Protein AF-A0A7K3S330-F1 (afdb_monomer_lite)

pLDDT: mean 91.49, std 10.92, range [43.62, 98.12]

Sequence (144 aa):
TALGPGPRLWERHPDHPEALVVRLGTTDRAEVPAVPVTVGLREAGSLGLAGPRARLAGLARATVAQLAALHSPFDLEIVLISTDRSRTLEERRREWSWLGWLPHLRPTHGQDCRLLLAYDREQAEARAAELVRRLDEGPLGPGW

Radius of gyration: 16.94 Å; chains: 1; bounding box: 41×38×46 Å

Secondary structure (DSSP, 8-state):
----S-TTTT---TTSTTTTEEEEEEEEETTEEEEEEEEEHHHHS-----S-HHHHHHHHHHHHHHHHHHS-TTT----EE---TTS-HHHHHHHHGGGGG-GGGS--S--SSSSSEE-SHHHHHHHHHHHHHHHHHSSS-TT-

Organism: NCBI:txid66428

Structure (mmCIF, N/CA/C/O backbone):
data_AF-A0A7K3S330-F1
#
_entry.id   AF-A0A7K3S330-F1
#
loop_
_atom_site.group_PDB
_atom_site.id
_atom_site.type_symbol
_atom_site.label_atom_id
_atom_site.label_alt_id
_atom_site.label_comp_id
_atom_site.label_asym_id
_atom_site.label_entity_id
_atom_site.label_seq_id
_atom_site.pdbx_PDB_ins_code
_atom_site.Cartn_x
_atom_site.Cartn_y
_atom_site.Cartn_z
_atom_site.occupancy
_atom_site.B_iso_or_equiv
_atom_site.auth_seq_id
_atom_site.auth_comp_id
_atom_site.auth_asym_id
_atom_site.auth_atom_id
_atom_site.pdbx_PDB_model_num
ATOM 1 N N . THR A 1 1 ? 17.373 21.978 0.542 1.00 46.94 1 THR A N 1
ATOM 2 C CA . THR A 1 1 ? 16.121 22.689 0.213 1.00 46.94 1 THR A CA 1
ATOM 3 C C . THR A 1 1 ? 15.201 21.696 -0.459 1.00 46.94 1 THR A C 1
ATOM 5 O O . THR A 1 1 ? 15.593 21.164 -1.488 1.00 46.94 1 THR A O 1
ATOM 8 N N . ALA A 1 2 ? 14.060 21.345 0.140 1.00 49.69 2 ALA A N 1
ATOM 9 C CA . ALA A 1 2 ? 13.074 20.521 -0.556 1.00 49.69 2 ALA A CA 1
ATOM 10 C C . ALA A 1 2 ? 12.380 21.421 -1.584 1.00 49.69 2 ALA A C 1
ATOM 12 O O . ALA A 1 2 ? 11.701 22.374 -1.206 1.00 49.69 2 ALA A O 1
ATOM 13 N N . LEU A 1 3 ? 12.630 21.181 -2.872 1.00 59.19 3 LEU A N 1
ATOM 14 C CA . LEU A 1 3 ? 11.786 21.729 -3.929 1.00 59.19 3 LEU A CA 1
ATOM 15 C C . LEU A 1 3 ? 10.381 21.171 -3.671 1.00 59.19 3 LEU A C 1
ATOM 17 O O . LEU A 1 3 ? 10.259 20.005 -3.291 1.00 59.19 3 LEU A O 1
ATOM 21 N N . GLY A 1 4 ? 9.350 22.009 -3.777 1.00 64.94 4 GLY A N 1
ATOM 22 C CA . GLY A 1 4 ? 7.961 21.586 -3.587 1.00 64.94 4 GLY A CA 1
ATOM 23 C C . GLY A 1 4 ? 7.586 20.385 -4.470 1.00 64.94 4 GLY A C 1
ATOM 24 O O . GLY A 1 4 ? 8.400 19.929 -5.277 1.00 64.94 4 GLY A O 1
ATOM 25 N N . PRO A 1 5 ? 6.365 19.845 -4.331 1.00 75.62 5 PRO A N 1
ATOM 26 C CA . PRO A 1 5 ? 5.947 18.676 -5.098 1.00 75.62 5 PRO A CA 1
ATOM 27 C C . PRO A 1 5 ? 6.228 18.886 -6.592 1.00 75.62 5 PRO A C 1
ATOM 29 O O . PRO A 1 5 ? 5.801 19.878 -7.182 1.00 75.62 5 PRO A O 1
ATOM 32 N N . GLY A 1 6 ? 7.018 17.984 -7.181 1.00 80.94 6 GLY A N 1
ATOM 33 C CA . GLY A 1 6 ? 7.339 18.043 -8.603 1.00 80.94 6 GLY A CA 1
ATOM 34 C C . GLY A 1 6 ? 6.078 17.860 -9.455 1.00 80.94 6 GLY A C 1
ATOM 35 O O . GLY A 1 6 ? 5.108 17.270 -8.979 1.00 80.94 6 GLY A O 1
ATOM 36 N N . PRO A 1 7 ? 6.092 18.280 -10.731 1.00 83.00 7 PRO A N 1
ATOM 37 C CA . PRO A 1 7 ? 4.901 18.286 -11.592 1.00 83.00 7 PRO A CA 1
ATOM 38 C C . PRO A 1 7 ? 4.315 16.893 -11.869 1.00 83.00 7 PRO A C 1
ATOM 40 O O . PRO A 1 7 ? 3.234 16.786 -12.432 1.00 83.00 7 PRO A O 1
ATOM 43 N N . ARG A 1 8 ? 5.036 15.827 -11.501 1.00 90.50 8 ARG A N 1
ATOM 44 C CA . ARG A 1 8 ? 4.626 14.431 -11.688 1.00 90.50 8 ARG A CA 1
ATOM 45 C C . ARG A 1 8 ? 4.079 13.773 -10.421 1.00 90.50 8 ARG A C 1
ATOM 47 O O . ARG A 1 8 ? 3.684 12.611 -10.465 1.00 90.50 8 ARG A O 1
ATOM 54 N N . LEU A 1 9 ? 4.084 14.480 -9.288 1.00 93.75 9 LEU A N 1
ATOM 55 C CA . LEU A 1 9 ? 3.393 13.994 -8.100 1.00 93.75 9 LEU A CA 1
ATOM 56 C C . LEU A 1 9 ? 1.892 13.955 -8.404 1.00 93.75 9 LEU A C 1
ATOM 58 O O . LEU A 1 9 ? 1.334 14.953 -8.850 1.00 93.75 9 LEU A O 1
ATOM 62 N N . TRP A 1 10 ? 1.262 12.811 -8.144 1.00 95.50 10 TRP A N 1
ATOM 63 C CA . TRP A 1 10 ? -0.177 12.603 -8.336 1.00 95.50 10 TRP A CA 1
ATOM 64 C C . TRP A 1 10 ? -0.666 12.793 -9.780 1.00 95.50 10 TRP A C 1
ATOM 66 O O . TRP A 1 10 ? -1.819 13.145 -10.005 1.00 95.50 10 TRP A O 1
ATOM 76 N N . GLU A 1 11 ? 0.196 12.538 -10.770 1.00 95.88 11 GLU A N 1
ATOM 77 C CA . GLU A 1 11 ? -0.152 12.694 -12.191 1.00 95.88 11 GLU A CA 1
ATOM 78 C C . GLU A 1 11 ? -1.252 11.721 -12.670 1.00 95.88 11 GLU A C 1
ATOM 80 O O . GLU A 1 11 ? -1.924 11.984 -13.672 1.00 95.88 11 GLU A O 1
ATOM 85 N N . ARG A 1 12 ? -1.469 10.607 -11.953 1.00 96.06 12 ARG A N 1
ATOM 86 C CA . ARG A 1 12 ? -2.428 9.557 -12.321 1.00 96.06 12 ARG A CA 1
ATOM 87 C C . ARG A 1 12 ? -3.770 9.756 -11.617 1.00 96.06 12 ARG A C 1
ATOM 89 O O . ARG A 1 12 ? -4.074 9.110 -10.618 1.00 96.06 12 ARG A O 1
ATOM 96 N N . HIS A 1 13 ? -4.567 10.656 -12.175 1.00 93.69 13 HIS A N 1
ATOM 97 C CA . HIS A 1 13 ? -5.984 10.827 -11.848 1.00 93.69 13 HIS A CA 1
ATOM 98 C C . HIS A 1 13 ? -6.815 9.602 -12.302 1.00 93.69 13 HIS A C 1
ATOM 100 O O . HIS A 1 13 ? -6.303 8.772 -13.058 1.00 93.69 13 HIS A O 1
ATOM 106 N N . PRO A 1 14 ? -8.087 9.459 -11.876 1.00 92.88 14 PRO A N 1
ATOM 107 C CA . PRO A 1 14 ? -8.893 8.263 -12.147 1.00 92.88 14 PRO A CA 1
ATOM 108 C C . PRO A 1 14 ? -9.045 7.870 -13.626 1.00 92.88 14 PRO A C 1
ATOM 110 O O . PRO A 1 14 ? -9.124 6.676 -13.910 1.00 92.88 14 PRO A O 1
ATOM 113 N N . ASP A 1 15 ? -9.033 8.842 -14.545 1.00 93.50 15 ASP A N 1
ATOM 114 C CA . ASP A 1 15 ? -9.149 8.621 -15.998 1.00 93.50 15 ASP A CA 1
ATOM 115 C C . ASP A 1 15 ? -7.796 8.382 -16.699 1.00 93.50 15 ASP A C 1
ATOM 117 O O . ASP A 1 15 ? -7.741 8.148 -17.908 1.00 93.50 15 ASP A O 1
ATOM 121 N N . HIS A 1 16 ? -6.680 8.439 -15.963 1.00 95.88 16 HIS A N 1
ATOM 122 C CA . HIS A 1 16 ? -5.353 8.207 -16.525 1.00 95.88 16 HIS A CA 1
ATOM 123 C C . HIS A 1 16 ? -5.228 6.748 -17.017 1.00 95.88 16 HIS A C 1
ATOM 125 O O . HIS A 1 16 ? -5.585 5.829 -16.279 1.00 95.88 16 HIS A O 1
ATOM 131 N N . PRO A 1 17 ? -4.640 6.479 -18.202 1.00 95.69 17 PRO A N 1
ATOM 132 C CA . PRO A 1 17 ? -4.564 5.122 -18.765 1.00 95.69 17 PRO A CA 1
ATOM 133 C C . PRO A 1 17 ? -3.784 4.123 -17.895 1.00 95.69 17 PRO A C 1
ATOM 135 O O . PRO A 1 17 ? -3.995 2.921 -17.979 1.00 95.69 17 PRO A O 1
ATOM 138 N N . GLU A 1 18 ? -2.882 4.618 -17.046 1.00 96.00 18 GLU A N 1
ATOM 139 C CA . GLU A 1 18 ? -2.137 3.816 -16.060 1.00 96.00 18 GLU A CA 1
ATOM 140 C C . GLU A 1 18 ? -2.632 3.981 -14.607 1.00 96.00 18 GLU A C 1
ATOM 142 O O . GLU A 1 18 ? -1.877 3.724 -13.658 1.00 96.00 18 GLU A O 1
ATOM 147 N N . ALA A 1 19 ? -3.860 4.467 -14.399 1.00 96.50 19 ALA 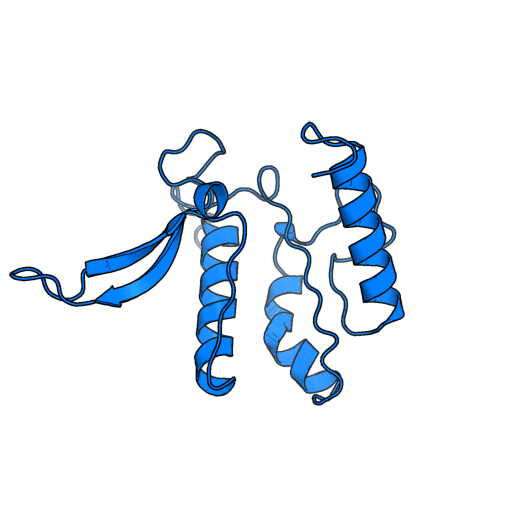A N 1
ATOM 148 C CA . ALA A 1 19 ? -4.449 4.563 -13.066 1.00 96.50 19 ALA A CA 1
ATOM 149 C C . ALA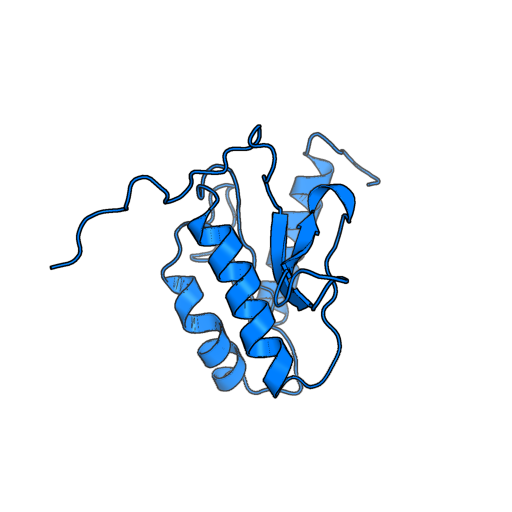 A 1 19 ? -4.449 3.185 -12.384 1.00 96.50 19 ALA A C 1
ATOM 151 O O . ALA A 1 19 ? -4.861 2.182 -12.962 1.00 96.50 19 ALA A O 1
ATOM 152 N N . LEU A 1 20 ? -3.960 3.133 -11.142 1.00 97.12 20 LEU A N 1
ATOM 153 C CA . LEU A 1 20 ? -3.806 1.909 -10.346 1.00 97.12 20 LEU A CA 1
ATOM 154 C C . LEU A 1 20 ? -2.920 0.815 -10.984 1.00 97.12 20 LEU A C 1
ATOM 156 O O . LEU A 1 20 ? -2.974 -0.342 -10.568 1.00 97.12 20 LEU A O 1
ATOM 160 N N . VAL A 1 21 ? -2.059 1.165 -11.945 1.00 98.06 21 VAL A N 1
ATOM 161 C CA . VAL A 1 21 ? -1.023 0.261 -12.469 1.00 98.06 21 VAL A CA 1
ATOM 162 C C . VAL A 1 21 ? 0.248 0.377 -11.629 1.00 98.06 21 VAL A C 1
ATOM 164 O O . VAL A 1 21 ? 0.820 1.460 -11.490 1.00 98.06 21 VAL A O 1
ATOM 167 N N . VAL A 1 22 ? 0.741 -0.743 -11.101 1.00 97.50 22 VAL A N 1
ATOM 168 C CA . VAL A 1 22 ? 1.959 -0.800 -10.273 1.00 97.50 22 VAL A CA 1
ATOM 169 C C . VAL A 1 22 ? 3.056 -1.610 -10.950 1.00 97.50 22 VAL A C 1
ATOM 171 O O . VAL A 1 22 ? 2.784 -2.636 -11.570 1.00 97.50 22 VAL A O 1
ATOM 174 N N . ARG A 1 23 ? 4.317 -1.184 -10.813 1.00 97.19 23 ARG A N 1
ATOM 175 C CA . ARG A 1 23 ? 5.481 -1.958 -11.267 1.00 97.19 23 ARG A CA 1
ATOM 176 C C . ARG A 1 23 ? 5.988 -2.850 -10.141 1.00 97.19 23 ARG A C 1
ATOM 178 O O . ARG A 1 23 ? 6.277 -2.367 -9.047 1.00 97.19 23 ARG A O 1
ATOM 185 N N . LEU A 1 24 ? 6.149 -4.139 -10.431 1.00 96.06 24 LEU A N 1
ATOM 186 C CA . LEU A 1 24 ? 6.609 -5.149 -9.473 1.00 96.06 24 LEU A CA 1
ATOM 187 C C . LEU A 1 24 ? 8.072 -5.558 -9.672 1.00 96.06 24 LEU A C 1
ATOM 189 O O . LEU A 1 24 ? 8.681 -6.145 -8.780 1.00 96.06 24 LEU A O 1
ATOM 193 N N . GLY A 1 25 ? 8.652 -5.251 -10.830 1.00 94.94 25 GLY A N 1
ATOM 194 C CA . GLY A 1 25 ? 10.037 -5.588 -11.130 1.00 94.94 25 GLY A CA 1
ATOM 195 C C . GLY A 1 25 ? 10.378 -5.368 -12.593 1.00 94.94 25 GLY A C 1
ATOM 196 O O . GLY A 1 25 ? 9.790 -4.510 -13.261 1.00 94.94 25 GLY A O 1
ATOM 197 N N . THR A 1 26 ? 11.337 -6.147 -13.077 1.00 96.31 26 THR A N 1
ATOM 198 C CA . THR A 1 26 ? 11.761 -6.184 -14.476 1.00 96.31 26 THR A CA 1
ATOM 199 C C . THR A 1 26 ? 11.973 -7.611 -14.941 1.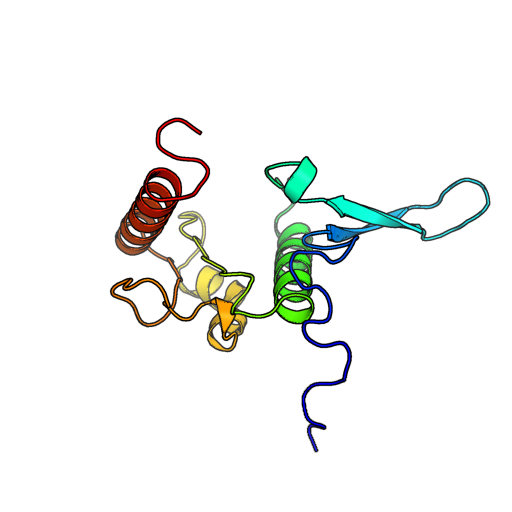00 96.31 26 THR A C 1
ATOM 201 O O . THR A 1 26 ? 12.309 -8.484 -14.144 1.00 96.31 26 THR A O 1
ATOM 204 N N . THR A 1 27 ? 11.809 -7.835 -16.236 1.00 96.25 27 THR A N 1
ATOM 205 C CA . THR A 1 27 ? 12.100 -9.102 -16.902 1.00 96.25 27 THR A CA 1
ATOM 206 C C . THR A 1 27 ? 12.669 -8.823 -18.287 1.00 96.25 27 THR A C 1
ATOM 208 O O 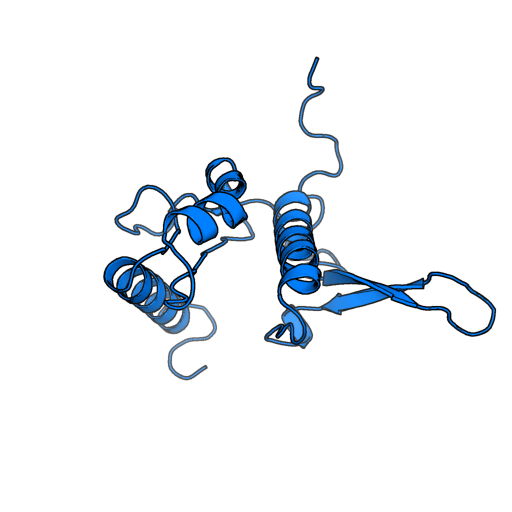. THR A 1 27 ? 12.372 -7.785 -18.876 1.00 96.25 27 THR A O 1
ATOM 211 N N . ASP A 1 28 ? 13.475 -9.732 -18.815 1.00 96.06 28 ASP A N 1
ATOM 212 C CA . ASP A 1 28 ? 13.976 -9.617 -20.182 1.00 96.06 28 ASP A CA 1
ATOM 213 C C . ASP A 1 28 ? 12.921 -10.145 -21.163 1.00 96.06 28 ASP A C 1
ATOM 215 O O . ASP A 1 28 ? 12.226 -11.130 -20.895 1.00 96.06 28 ASP A O 1
ATOM 219 N N . ARG A 1 29 ? 12.763 -9.474 -22.306 1.00 89.94 29 ARG A N 1
ATOM 220 C CA . ARG A 1 29 ? 11.815 -9.853 -23.360 1.00 89.94 29 ARG A CA 1
ATOM 221 C C . ARG A 1 29 ? 12.524 -9.856 -24.697 1.00 89.94 29 ARG A C 1
ATOM 223 O O . ARG A 1 29 ? 12.801 -8.785 -25.210 1.00 89.94 29 ARG A O 1
ATOM 230 N N . ALA A 1 30 ? 12.735 -11.039 -25.275 1.00 88.81 30 ALA A N 1
ATOM 231 C CA . ALA A 1 30 ? 13.403 -11.220 -26.567 1.00 88.81 30 ALA A CA 1
ATOM 232 C C . ALA A 1 30 ? 14.632 -10.300 -26.718 1.00 88.81 30 ALA A C 1
ATOM 234 O O . ALA A 1 30 ? 15.672 -10.579 -26.132 1.00 88.81 30 ALA A O 1
ATOM 235 N N . GLU A 1 31 ? 14.493 -9.195 -27.451 1.00 92.25 31 GLU A N 1
ATOM 236 C CA . GLU A 1 31 ? 15.568 -8.247 -27.762 1.00 92.25 31 GLU A CA 1
ATOM 237 C C . GLU A 1 31 ? 15.688 -7.067 -26.781 1.00 92.25 31 GLU A C 1
ATOM 239 O O . GLU A 1 31 ? 16.629 -6.282 -26.870 1.00 92.25 31 GLU A O 1
ATOM 244 N N . VAL A 1 32 ? 14.758 -6.920 -25.834 1.00 93.56 32 VAL A N 1
ATOM 245 C CA . VAL A 1 32 ? 14.714 -5.801 -24.887 1.00 93.56 32 VAL A CA 1
ATOM 246 C C . VAL A 1 32 ? 14.963 -6.306 -23.461 1.00 93.56 32 VAL A C 1
ATOM 248 O O . VAL A 1 32 ? 14.105 -6.988 -22.887 1.00 93.56 32 VAL A O 1
ATOM 251 N N . PRO A 1 33 ? 16.117 -5.980 -22.855 1.00 94.69 33 PRO A N 1
ATOM 252 C CA . PRO A 1 33 ? 16.385 -6.321 -21.466 1.00 94.69 33 PRO A CA 1
ATOM 253 C C . PRO A 1 33 ? 15.613 -5.411 -20.498 1.00 94.69 33 PRO A C 1
ATOM 255 O O . PRO A 1 33 ? 15.264 -4.275 -20.822 1.00 94.69 33 PRO A O 1
ATOM 258 N N . ALA A 1 34 ? 15.391 -5.898 -19.277 1.00 93.81 34 ALA A N 1
ATOM 259 C CA . ALA A 1 34 ? 14.865 -5.143 -18.138 1.00 93.81 34 ALA A CA 1
ATOM 260 C C . ALA A 1 34 ? 13.514 -4.418 -18.362 1.00 93.81 34 ALA A C 1
ATOM 262 O O . ALA A 1 34 ? 13.250 -3.365 -17.770 1.00 93.81 34 ALA A O 1
ATOM 263 N N . VAL A 1 35 ? 12.619 -5.005 -19.158 1.00 96.31 35 VAL A N 1
ATOM 264 C CA . VAL A 1 35 ? 11.254 -4.505 -19.378 1.00 96.31 35 VAL A CA 1
ATOM 265 C C . VAL A 1 35 ? 10.471 -4.534 -18.061 1.00 96.31 35 VAL A C 1
ATOM 267 O O . VAL A 1 35 ? 10.532 -5.534 -17.339 1.00 96.31 35 VAL A O 1
ATOM 270 N N . PRO A 1 36 ? 9.733 -3.467 -17.701 1.00 95.88 36 PRO A N 1
ATOM 271 C CA . PRO A 1 36 ? 8.957 -3.441 -16.470 1.00 95.88 36 PRO A CA 1
ATOM 272 C C . PRO A 1 36 ? 7.885 -4.535 -16.455 1.00 95.88 36 PRO A C 1
ATOM 274 O O . PRO A 1 36 ? 7.127 -4.702 -17.406 1.00 95.88 36 PRO A O 1
ATOM 277 N N . VAL A 1 37 ? 7.793 -5.243 -15.331 1.00 96.06 37 VAL A N 1
ATOM 278 C CA . VAL A 1 37 ? 6.648 -6.108 -15.030 1.00 96.06 37 VAL A CA 1
ATOM 279 C C . VAL A 1 37 ? 5.641 -5.272 -14.260 1.00 96.06 37 VAL A C 1
ATOM 281 O O . VAL A 1 37 ? 5.950 -4.802 -13.159 1.00 96.06 37 VAL A O 1
ATOM 284 N N . THR A 1 38 ? 4.461 -5.069 -14.837 1.00 97.31 38 THR A N 1
ATOM 285 C CA . THR A 1 38 ? 3.383 -4.271 -14.249 1.00 97.31 38 THR A CA 1
ATOM 286 C C . THR A 1 38 ? 2.137 -5.109 -13.993 1.00 97.31 38 THR A C 1
ATOM 288 O O . THR A 1 38 ? 1.930 -6.150 -14.613 1.00 97.31 38 THR A O 1
ATOM 291 N N . VAL A 1 39 ? 1.317 -4.649 -13.052 1.00 97.62 39 VAL A N 1
ATOM 292 C CA . VAL A 1 39 ? -0.014 -5.192 -12.770 1.00 97.62 39 VAL A CA 1
ATOM 293 C C . VAL A 1 39 ? -0.988 -4.027 -12.687 1.00 97.62 39 VAL A C 1
ATOM 295 O O . VAL A 1 39 ? -0.757 -3.091 -11.920 1.00 97.62 39 VAL A O 1
ATOM 298 N N . GLY A 1 40 ? -2.061 -4.086 -13.472 1.00 97.31 40 GLY A N 1
ATOM 299 C CA . GLY A 1 40 ? -3.212 -3.200 -13.331 1.00 97.31 40 GLY A CA 1
ATOM 300 C C . GLY A 1 40 ? -4.136 -3.724 -12.237 1.00 97.31 40 GLY A C 1
ATOM 301 O O . GLY A 1 40 ? -4.672 -4.828 -12.340 1.00 97.31 40 GLY A O 1
ATOM 302 N N . LEU A 1 41 ? -4.261 -2.980 -11.134 1.00 95.88 41 LEU A N 1
ATOM 303 C CA . LEU A 1 41 ? -5.043 -3.436 -9.978 1.00 95.88 41 LEU A CA 1
ATOM 304 C C . LEU A 1 41 ? -6.550 -3.389 -10.241 1.00 95.88 41 LEU A C 1
ATOM 306 O O . LEU A 1 41 ? -7.289 -4.155 -9.629 1.00 95.88 41 LEU A O 1
ATOM 310 N N . ARG A 1 42 ? -7.000 -2.519 -11.153 1.00 91.69 42 ARG A N 1
ATOM 311 C CA . ARG A 1 42 ? -8.411 -2.418 -11.533 1.00 91.69 42 ARG A CA 1
ATOM 312 C C . ARG A 1 42 ? -8.873 -3.679 -12.261 1.00 91.69 42 ARG A C 1
ATOM 314 O O . ARG A 1 42 ? -9.946 -4.184 -11.961 1.00 91.69 42 ARG A O 1
ATOM 321 N N . GLU A 1 43 ? -8.053 -4.205 -13.168 1.00 92.44 43 GLU A N 1
ATOM 322 C CA . GLU A 1 43 ? -8.350 -5.433 -13.909 1.00 92.44 43 GLU A CA 1
ATOM 323 C C . GLU A 1 43 ? -8.111 -6.688 -13.063 1.00 92.44 43 GLU A C 1
ATOM 325 O O . GLU A 1 43 ? -8.863 -7.654 -13.164 1.00 92.44 43 GLU A O 1
ATOM 330 N N . ALA A 1 44 ? -7.071 -6.689 -12.222 1.00 94.50 44 ALA A N 1
ATOM 331 C CA . ALA A 1 44 ? -6.738 -7.840 -11.383 1.00 94.50 44 ALA A CA 1
ATOM 332 C C . ALA A 1 44 ? -7.684 -8.017 -10.180 1.00 94.50 44 ALA A C 1
ATOM 334 O O . ALA A 1 44 ? -7.785 -9.118 -9.638 1.00 94.50 44 ALA A O 1
ATOM 335 N N . GLY A 1 45 ? -8.321 -6.939 -9.711 1.00 91.19 45 GLY A N 1
ATOM 336 C CA . GLY A 1 45 ? -9.186 -6.901 -8.525 1.00 91.19 45 GLY A CA 1
ATOM 337 C C . GLY A 1 45 ? -8.433 -7.000 -7.191 1.00 91.19 45 GLY A C 1
ATOM 338 O O . GLY A 1 45 ? -8.765 -6.306 -6.234 1.00 91.19 45 GLY A O 1
ATOM 339 N N . SER A 1 46 ? -7.383 -7.821 -7.111 1.00 93.62 46 SER A N 1
ATOM 340 C CA . SER A 1 46 ? -6.518 -7.927 -5.932 1.00 93.62 46 SER A CA 1
ATOM 341 C C . SER A 1 46 ? -5.083 -8.317 -6.299 1.00 93.62 46 SER A C 1
ATOM 343 O O . SER A 1 46 ? -4.826 -8.908 -7.347 1.00 93.62 46 SER A O 1
ATOM 345 N N . LEU A 1 47 ? -4.129 -7.988 -5.422 1.00 95.69 47 LEU A N 1
ATOM 346 C CA . LEU A 1 47 ? -2.718 -8.349 -5.574 1.00 95.69 47 LEU A CA 1
ATOM 347 C C . LEU A 1 47 ? -2.222 -9.103 -4.337 1.00 95.69 47 LEU A C 1
ATOM 349 O O . LEU A 1 47 ? -2.066 -8.524 -3.262 1.00 95.69 47 LEU A O 1
ATOM 353 N N . GLY A 1 48 ? -1.914 -10.388 -4.515 1.00 95.88 48 GLY A N 1
ATOM 354 C CA . GLY A 1 48 ? -1.218 -11.208 -3.525 1.00 95.88 48 GLY A CA 1
ATOM 355 C C . GLY A 1 48 ? 0.284 -11.270 -3.801 1.00 95.88 48 GLY A C 1
ATOM 356 O O . GLY A 1 48 ? 0.704 -11.527 -4.927 1.00 95.88 48 GLY A O 1
ATOM 357 N N . LEU A 1 49 ? 1.108 -11.072 -2.769 1.00 94.75 49 LEU A N 1
ATOM 358 C CA . LEU A 1 49 ? 2.561 -11.243 -2.842 1.00 94.75 49 LEU A CA 1
ATOM 359 C C . LEU A 1 49 ? 2.979 -12.443 -1.985 1.00 94.75 49 LEU A C 1
ATOM 361 O O . LEU A 1 49 ? 2.755 -12.443 -0.775 1.00 94.75 49 LEU A O 1
ATOM 365 N N . ALA A 1 50 ? 3.608 -13.449 -2.598 1.00 95.25 50 ALA A N 1
ATOM 366 C CA . ALA A 1 50 ? 4.008 -14.691 -1.934 1.00 95.25 50 ALA A CA 1
ATOM 367 C C . ALA A 1 50 ? 5.513 -14.966 -2.078 1.00 95.25 50 ALA A C 1
ATOM 369 O O . ALA A 1 50 ? 6.119 -14.692 -3.113 1.00 95.25 50 ALA A O 1
ATOM 370 N N . GLY A 1 51 ? 6.129 -15.483 -1.012 1.00 93.62 51 GLY A N 1
ATOM 371 C CA . GLY A 1 51 ? 7.568 -15.736 -0.936 1.00 93.62 51 GLY A CA 1
ATOM 372 C C . GLY A 1 51 ? 8.209 -15.268 0.377 1.00 93.62 51 GLY A C 1
ATOM 373 O O . GLY A 1 51 ? 7.512 -14.857 1.306 1.00 93.62 51 GLY A O 1
ATOM 374 N N . PRO A 1 52 ? 9.551 -15.327 0.485 1.00 93.31 52 PRO A N 1
ATOM 375 C CA . PRO A 1 52 ? 10.254 -14.970 1.713 1.00 93.31 52 PRO A CA 1
ATOM 376 C C . PRO A 1 52 ? 10.028 -13.512 2.119 1.00 93.31 52 PRO A C 1
ATOM 378 O O . PRO A 1 52 ? 10.277 -12.590 1.336 1.00 93.31 52 PRO A O 1
ATOM 381 N N . ARG A 1 53 ? 9.638 -13.300 3.382 1.00 90.00 53 ARG A N 1
ATOM 382 C CA . ARG A 1 53 ? 9.282 -11.981 3.926 1.00 90.00 53 ARG A CA 1
ATOM 383 C C . ARG A 1 53 ? 10.354 -10.918 3.694 1.00 90.00 53 ARG A C 1
ATOM 385 O O . ARG A 1 53 ? 10.019 -9.796 3.329 1.00 90.00 53 ARG A O 1
ATOM 392 N N . ALA A 1 54 ? 11.628 -11.277 3.865 1.00 87.12 54 ALA A N 1
ATOM 393 C CA . ALA A 1 54 ? 12.747 -10.353 3.683 1.00 87.12 54 ALA A CA 1
ATOM 394 C C . ALA A 1 54 ? 12.760 -9.705 2.284 1.00 87.12 54 ALA A C 1
ATOM 396 O O . ALA A 1 54 ? 13.074 -8.524 2.162 1.00 87.12 54 ALA A O 1
ATOM 397 N N . ARG A 1 55 ? 12.355 -10.448 1.242 1.00 88.12 55 ARG A N 1
ATOM 398 C CA . ARG A 1 55 ? 12.234 -9.929 -0.129 1.00 88.12 55 ARG A CA 1
ATOM 399 C C . ARG A 1 55 ? 10.918 -9.179 -0.341 1.00 88.12 55 ARG A C 1
ATOM 401 O O . ARG A 1 55 ? 10.915 -8.093 -0.916 1.00 88.12 55 ARG A O 1
ATOM 408 N N . LEU A 1 56 ? 9.809 -9.725 0.161 1.00 93.69 56 LEU A N 1
ATOM 409 C CA . LEU A 1 56 ? 8.481 -9.141 -0.046 1.00 93.69 56 LEU A CA 1
ATOM 410 C C . LEU A 1 56 ? 8.261 -7.816 0.678 1.00 93.69 56 LEU A C 1
ATOM 412 O O . LEU A 1 56 ? 7.546 -6.970 0.158 1.00 93.69 56 LEU A O 1
ATOM 416 N N . ALA A 1 57 ? 8.865 -7.611 1.848 1.00 92.38 57 ALA A N 1
ATOM 417 C CA . ALA A 1 57 ? 8.673 -6.385 2.619 1.00 92.38 57 ALA A CA 1
ATOM 418 C C . ALA A 1 57 ? 9.106 -5.141 1.822 1.00 92.38 57 ALA A C 1
ATOM 420 O O . ALA A 1 57 ? 8.434 -4.112 1.850 1.00 92.38 57 ALA A O 1
ATOM 421 N N . GLY A 1 58 ? 10.211 -5.245 1.073 1.00 94.06 58 GLY A N 1
ATOM 422 C CA . GLY A 1 58 ? 10.665 -4.187 0.171 1.00 94.06 58 GLY A CA 1
ATOM 423 C C . GLY A 1 58 ? 9.693 -3.954 -0.984 1.00 94.06 58 GLY A C 1
ATOM 424 O O . GLY A 1 58 ? 9.313 -2.813 -1.233 1.00 94.06 58 GLY A O 1
ATOM 425 N N . LEU A 1 59 ? 9.244 -5.033 -1.634 1.00 96.19 59 LEU A N 1
ATOM 426 C CA . LEU A 1 59 ? 8.299 -4.961 -2.748 1.00 96.19 59 LEU A CA 1
ATOM 427 C C . LEU A 1 59 ? 6.948 -4.373 -2.321 1.00 96.19 59 LEU A C 1
ATOM 429 O O . LEU A 1 59 ? 6.462 -3.453 -2.963 1.00 96.19 59 LEU A O 1
ATOM 433 N N . ALA A 1 60 ? 6.380 -4.827 -1.203 1.00 96.38 60 ALA A N 1
ATOM 434 C CA . ALA A 1 60 ? 5.125 -4.307 -0.670 1.00 96.38 60 ALA A CA 1
ATOM 435 C C . ALA A 1 60 ? 5.219 -2.802 -0.377 1.00 96.38 60 ALA A C 1
ATOM 437 O O . ALA A 1 60 ? 4.352 -2.036 -0.795 1.00 96.38 60 ALA A O 1
ATOM 438 N N . ARG A 1 61 ? 6.303 -2.348 0.272 1.00 96.69 61 ARG A N 1
ATOM 439 C CA . ARG A 1 61 ? 6.530 -0.912 0.497 1.00 96.69 61 ARG A CA 1
ATOM 440 C C . ARG A 1 61 ? 6.702 -0.143 -0.809 1.00 96.69 61 ARG A C 1
ATOM 442 O O . ARG A 1 61 ? 6.160 0.949 -0.920 1.00 96.69 61 ARG A O 1
ATOM 449 N N . ALA A 1 62 ? 7.414 -0.699 -1.790 1.00 96.94 62 ALA A N 1
ATOM 450 C CA . ALA A 1 62 ? 7.579 -0.074 -3.100 1.00 96.94 62 ALA A CA 1
ATOM 451 C C . ALA A 1 62 ? 6.243 0.053 -3.845 1.00 96.94 62 ALA A C 1
ATOM 453 O O . ALA A 1 62 ? 5.989 1.085 -4.458 1.00 96.94 62 ALA A O 1
ATOM 454 N N . THR A 1 63 ? 5.369 -0.953 -3.769 1.00 97.56 63 THR A N 1
ATOM 455 C CA . THR A 1 63 ? 4.014 -0.898 -4.335 1.00 97.56 63 THR A CA 1
ATOM 456 C C . THR A 1 63 ? 3.189 0.207 -3.676 1.00 97.56 63 THR A C 1
ATOM 458 O O . THR A 1 63 ? 2.627 1.048 -4.373 1.00 97.56 63 THR A O 1
ATOM 461 N N . VAL A 1 64 ? 3.171 0.267 -2.340 1.00 97.94 64 VAL A N 1
ATOM 462 C CA . VAL A 1 64 ? 2.433 1.305 -1.597 1.00 97.94 64 VAL A CA 1
ATOM 463 C C . VAL A 1 64 ? 2.994 2.704 -1.882 1.00 97.94 64 VAL A C 1
ATOM 465 O O . VAL A 1 64 ? 2.231 3.642 -2.095 1.00 97.94 64 VAL A O 1
ATOM 468 N N . ALA A 1 65 ? 4.320 2.850 -1.949 1.00 98.00 65 ALA A N 1
ATOM 469 C CA . ALA A 1 65 ? 4.969 4.121 -2.259 1.00 98.00 65 ALA A CA 1
ATOM 470 C C . ALA A 1 65 ? 4.667 4.596 -3.688 1.00 98.00 65 ALA A C 1
ATOM 472 O O . ALA A 1 65 ? 4.380 5.774 -3.880 1.00 98.00 65 ALA A O 1
ATOM 473 N N . GLN A 1 66 ? 4.685 3.694 -4.677 1.00 97.81 66 GLN A N 1
ATOM 474 C CA . GLN A 1 66 ? 4.289 4.014 -6.052 1.00 97.81 66 GLN A CA 1
ATOM 475 C C . GLN A 1 66 ? 2.849 4.525 -6.105 1.00 97.81 66 GLN A C 1
ATOM 477 O O . GLN A 1 66 ? 2.593 5.571 -6.694 1.00 97.81 66 GLN A O 1
ATOM 482 N N . LEU A 1 67 ? 1.920 3.824 -5.450 1.00 98.12 67 LEU A N 1
ATOM 483 C CA . LEU A 1 67 ? 0.518 4.228 -5.409 1.00 98.12 67 LEU A CA 1
ATOM 484 C C . LEU A 1 67 ? 0.345 5.616 -4.778 1.00 98.12 67 LEU A C 1
ATOM 486 O O . LEU A 1 67 ? -0.273 6.479 -5.395 1.00 98.12 67 LEU A O 1
ATOM 490 N N . ALA A 1 68 ? 0.954 5.853 -3.613 1.00 97.94 68 ALA A N 1
ATOM 491 C CA . ALA A 1 68 ? 0.860 7.125 -2.897 1.00 97.94 68 ALA A CA 1
ATOM 492 C C . ALA A 1 68 ? 1.543 8.301 -3.624 1.00 97.94 68 ALA A C 1
ATOM 494 O O . ALA A 1 68 ? 1.121 9.450 -3.488 1.00 97.94 68 ALA A O 1
ATOM 495 N N . ALA A 1 69 ? 2.608 8.039 -4.385 1.00 96.88 69 ALA A N 1
ATOM 496 C CA . ALA A 1 69 ? 3.301 9.065 -5.162 1.00 96.88 69 ALA A CA 1
ATOM 497 C C . ALA A 1 69 ? 2.560 9.423 -6.458 1.00 96.88 69 ALA A C 1
ATOM 499 O O . ALA A 1 69 ? 2.651 10.555 -6.926 1.00 96.88 69 ALA A O 1
ATOM 500 N N . LEU A 1 70 ? 1.830 8.472 -7.044 1.00 97.44 70 LEU A N 1
ATOM 501 C CA . LEU A 1 70 ? 1.209 8.641 -8.358 1.00 97.44 70 LEU A CA 1
ATOM 502 C C . LEU A 1 70 ? -0.273 9.007 -8.301 1.00 97.44 70 LEU A C 1
ATOM 504 O O . LEU A 1 70 ? -0.772 9.528 -9.291 1.00 97.44 70 LEU A O 1
ATOM 508 N N . HIS A 1 71 ? -0.945 8.813 -7.163 1.00 97.81 71 HIS A N 1
ATOM 509 C CA . HIS A 1 71 ? -2.367 9.130 -6.990 1.00 97.81 71 HIS A CA 1
ATOM 510 C C . HIS A 1 71 ? -2.571 10.110 -5.841 1.00 97.81 71 HIS A C 1
ATOM 512 O O . HIS A 1 71 ? -1.944 9.981 -4.786 1.00 97.81 71 HIS A O 1
ATOM 518 N N . SER A 1 72 ? -3.472 11.067 -6.038 1.00 95.75 72 SER A N 1
ATOM 519 C CA . SER A 1 72 ? -3.870 12.026 -5.012 1.00 95.75 72 SER A CA 1
ATOM 520 C C . SER A 1 72 ? -4.539 11.322 -3.822 1.00 95.75 72 SER A C 1
ATOM 522 O O . SER A 1 72 ? -5.267 10.350 -4.032 1.00 95.75 72 SER A O 1
ATOM 524 N N . PRO A 1 73 ? -4.379 11.810 -2.576 1.00 95.31 73 PRO A N 1
ATOM 525 C CA . PRO A 1 73 ? -5.154 11.321 -1.431 1.00 95.31 73 PRO A CA 1
ATOM 526 C C . PRO A 1 73 ? -6.669 11.563 -1.567 1.00 95.31 73 PRO A C 1
ATOM 528 O O . PRO A 1 73 ? -7.441 11.003 -0.797 1.00 95.31 73 PRO A O 1
ATOM 531 N N . PHE A 1 74 ? -7.098 12.389 -2.529 1.00 92.25 74 PHE A N 1
ATOM 532 C CA . PHE A 1 74 ? -8.512 12.548 -2.880 1.00 92.25 74 PHE A CA 1
ATOM 533 C C . PHE A 1 74 ? -9.037 11.420 -3.781 1.00 92.25 74 PHE A C 1
ATOM 535 O O . PHE A 1 74 ? -10.230 11.142 -3.756 1.00 92.25 74 PHE A O 1
ATOM 542 N N . ASP A 1 75 ? -8.151 10.752 -4.527 1.00 93.25 75 ASP A N 1
ATOM 543 C CA . ASP A 1 75 ? -8.507 9.672 -5.457 1.00 93.25 75 ASP A CA 1
ATOM 544 C C . ASP A 1 75 ? -8.210 8.279 -4.879 1.00 93.25 75 ASP A C 1
ATOM 546 O O . ASP A 1 75 ? -8.798 7.283 -5.299 1.00 93.25 75 ASP A O 1
ATOM 550 N N . LEU A 1 76 ? -7.278 8.194 -3.924 1.00 95.00 76 LEU A N 1
ATOM 551 C CA . LEU A 1 76 ? -6.827 6.947 -3.317 1.00 95.00 76 LEU A CA 1
ATOM 552 C C . LEU A 1 76 ? -6.706 7.084 -1.794 1.00 95.00 76 LEU A C 1
ATOM 554 O O . LEU A 1 76 ? -5.904 7.869 -1.289 1.00 95.00 76 LEU A O 1
ATOM 558 N N . GLU A 1 77 ? -7.422 6.231 -1.063 1.00 95.19 77 GLU A N 1
ATOM 559 C CA . GLU A 1 77 ? -7.249 6.041 0.381 1.00 95.19 77 GLU A CA 1
ATOM 560 C C . GLU A 1 77 ? -6.430 4.767 0.641 1.00 95.19 77 GLU A C 1
ATOM 562 O O . GLU A 1 77 ? -6.599 3.755 -0.043 1.00 95.19 77 GLU A O 1
ATOM 567 N N . ILE A 1 78 ? -5.535 4.804 1.628 1.00 97.56 78 ILE A N 1
ATOM 568 C CA . ILE A 1 78 ? -4.724 3.650 2.026 1.00 97.56 78 ILE A CA 1
ATOM 569 C C . ILE A 1 78 ? -5.109 3.253 3.447 1.00 97.56 78 ILE A C 1
ATOM 571 O O . ILE A 1 78 ? -5.018 4.051 4.375 1.00 97.56 78 ILE A O 1
ATOM 575 N N . VAL A 1 79 ? -5.475 1.985 3.624 1.00 97.81 79 VAL A N 1
ATOM 576 C CA . VAL A 1 79 ? -5.725 1.377 4.934 1.00 97.81 79 VAL A CA 1
ATOM 577 C C . VAL A 1 79 ? -4.698 0.271 5.155 1.00 97.81 79 VAL A C 1
ATOM 579 O O . VAL A 1 79 ? -4.595 -0.654 4.351 1.00 97.81 79 VAL A O 1
ATOM 582 N N . LEU A 1 80 ? -3.924 0.350 6.241 1.00 97.81 80 LEU A N 1
ATOM 583 C CA . LEU A 1 80 ? -2.983 -0.708 6.618 1.00 97.81 80 LEU A CA 1
ATOM 584 C C . LEU A 1 80 ? -3.589 -1.597 7.701 1.00 97.81 80 LEU A C 1
ATOM 586 O O . LEU A 1 80 ? -3.903 -1.118 8.788 1.00 97.81 80 LEU A O 1
ATOM 590 N N . ILE A 1 81 ? -3.593 -2.907 7.464 1.00 97.56 81 ILE A N 1
ATOM 591 C CA . ILE A 1 81 ? -3.835 -3.915 8.499 1.00 97.56 81 ILE A CA 1
ATOM 592 C C . ILE A 1 81 ? -2.586 -4.794 8.627 1.00 97.56 81 ILE A C 1
ATOM 594 O O . ILE A 1 81 ? -2.222 -5.528 7.712 1.00 97.56 81 ILE A O 1
ATOM 598 N N . SER A 1 82 ? -1.900 -4.704 9.768 1.00 96.50 82 SER A N 1
ATOM 599 C CA . SER A 1 82 ? -0.664 -5.432 10.076 1.00 96.50 82 SER A CA 1
ATOM 600 C C . SER A 1 82 ? -0.770 -6.086 11.458 1.00 96.50 82 SER A C 1
ATOM 602 O O . SER A 1 82 ? -0.188 -5.645 12.452 1.00 96.50 82 SER A O 1
ATOM 604 N N . THR A 1 83 ? -1.538 -7.173 11.529 1.00 95.56 83 THR A N 1
ATOM 605 C CA . THR A 1 83 ? -1.881 -7.895 12.773 1.00 95.56 83 THR A CA 1
ATOM 606 C C . THR A 1 83 ? -1.208 -9.261 12.914 1.00 95.56 83 THR A C 1
ATOM 608 O O . THR A 1 83 ? -1.614 -10.080 13.738 1.00 95.56 83 THR A O 1
ATOM 611 N N . ASP A 1 84 ? -0.154 -9.503 12.134 1.00 92.94 84 ASP A N 1
ATOM 612 C CA . ASP A 1 84 ? 0.628 -10.739 12.161 1.00 92.94 84 ASP A CA 1
ATOM 613 C C . ASP A 1 84 ? 1.206 -11.016 13.560 1.00 92.94 84 ASP A C 1
ATOM 615 O O . ASP A 1 84 ? 2.146 -10.356 14.007 1.00 92.94 84 ASP A O 1
ATOM 619 N N . ARG A 1 85 ? 0.627 -12.011 14.242 1.00 90.00 85 ARG A N 1
ATOM 620 C CA . ARG A 1 85 ? 0.963 -12.375 15.627 1.00 90.00 85 ARG A CA 1
ATOM 621 C C . ARG A 1 85 ? 2.322 -13.053 15.763 1.00 90.00 85 ARG A C 1
ATOM 623 O O . ARG A 1 85 ? 2.823 -13.140 16.877 1.00 90.00 85 ARG A O 1
ATOM 630 N N . SER A 1 86 ? 2.920 -13.511 14.660 1.00 93.44 86 SER A N 1
ATOM 631 C CA . SER A 1 86 ? 4.283 -14.054 14.678 1.00 93.44 86 SER A CA 1
ATOM 632 C C . SER A 1 86 ? 5.345 -12.972 14.887 1.00 93.44 86 SER A C 1
ATOM 634 O O . SER A 1 86 ? 6.500 -13.291 15.153 1.00 93.44 86 SER A O 1
ATOM 636 N N . ARG A 1 87 ? 4.959 -11.692 14.784 1.00 93.56 87 ARG A N 1
ATOM 637 C CA . ARG A 1 87 ? 5.852 -10.542 14.913 1.00 93.56 87 ARG A CA 1
ATOM 638 C C . ARG A 1 87 ? 5.460 -9.651 16.075 1.00 93.56 87 ARG A C 1
ATOM 640 O O . ARG A 1 87 ? 4.282 -9.396 16.352 1.00 93.56 87 ARG A O 1
ATOM 647 N N . THR A 1 88 ? 6.473 -9.096 16.721 1.00 96.31 88 THR A N 1
ATOM 648 C CA . THR A 1 88 ? 6.289 -8.097 17.771 1.00 96.31 88 THR A CA 1
ATOM 649 C C . THR A 1 88 ? 5.579 -6.857 17.223 1.00 96.31 88 THR A C 1
ATOM 651 O O . THR A 1 88 ? 5.552 -6.581 16.018 1.00 96.31 88 THR A O 1
ATOM 654 N N . LEU A 1 89 ? 4.953 -6.088 18.114 1.00 95.88 89 LEU A N 1
ATOM 655 C CA . LEU A 1 89 ? 4.342 -4.810 17.745 1.00 95.88 89 LEU A CA 1
ATOM 656 C C . LEU A 1 89 ? 5.385 -3.821 17.199 1.00 95.88 89 LEU A C 1
ATOM 658 O O . LEU A 1 89 ? 5.104 -3.082 16.257 1.00 95.88 89 LEU A O 1
ATOM 662 N N . GLU A 1 90 ? 6.588 -3.827 17.770 1.00 96.38 90 GLU A N 1
ATOM 663 C CA . GLU A 1 90 ? 7.678 -2.946 17.359 1.00 96.38 90 GLU A CA 1
ATOM 664 C C . GLU A 1 90 ? 8.133 -3.232 15.925 1.00 96.38 90 GLU A C 1
ATOM 666 O O . GLU A 1 90 ? 8.212 -2.306 15.122 1.00 96.38 90 GLU A O 1
ATOM 671 N N . GLU A 1 91 ? 8.343 -4.500 15.559 1.00 95.38 91 GLU A N 1
ATOM 672 C CA . GLU A 1 91 ? 8.721 -4.879 14.191 1.00 95.38 91 GLU A CA 1
ATOM 673 C C . GLU A 1 91 ? 7.666 -4.449 13.170 1.00 95.38 91 GLU A C 1
ATOM 675 O O . GLU A 1 91 ? 7.997 -3.912 12.110 1.00 95.38 91 GLU A O 1
ATOM 680 N N . ARG A 1 92 ? 6.384 -4.647 13.501 1.00 95.06 92 ARG A N 1
ATOM 681 C CA . ARG A 1 92 ? 5.262 -4.267 12.634 1.00 95.06 92 ARG A CA 1
ATOM 682 C C . ARG A 1 92 ? 5.173 -2.755 12.460 1.00 95.06 92 ARG A C 1
ATOM 684 O O . ARG A 1 92 ? 4.983 -2.292 11.338 1.00 95.06 92 ARG A O 1
ATOM 691 N N . ARG A 1 93 ? 5.367 -1.986 13.535 1.00 95.56 93 ARG A N 1
ATOM 692 C CA . ARG A 1 93 ? 5.419 -0.518 13.482 1.00 95.56 93 ARG A CA 1
ATOM 693 C C . ARG A 1 93 ? 6.636 -0.018 12.718 1.00 95.56 93 ARG A C 1
ATOM 695 O O . ARG A 1 93 ? 6.496 0.876 11.896 1.00 95.56 93 ARG A O 1
ATOM 702 N N . ARG A 1 94 ? 7.820 -0.588 12.950 1.00 95.12 94 ARG A N 1
ATOM 703 C CA . ARG A 1 94 ? 9.064 -0.180 12.282 1.00 95.12 94 ARG A CA 1
ATOM 704 C C . ARG A 1 94 ? 8.978 -0.353 10.770 1.00 95.12 94 ARG A C 1
ATOM 706 O O . ARG A 1 94 ? 9.488 0.483 10.033 1.00 95.12 94 ARG A O 1
ATOM 713 N N . GLU A 1 95 ? 8.326 -1.414 10.308 1.00 94.62 95 GLU A N 1
ATOM 714 C CA . GLU A 1 95 ? 8.147 -1.676 8.880 1.00 94.62 95 GLU A CA 1
ATOM 715 C C . GLU A 1 95 ? 7.286 -0.618 8.171 1.00 94.62 95 GLU A C 1
ATOM 717 O O . GLU A 1 95 ? 7.545 -0.293 7.010 1.00 94.62 95 GLU A O 1
ATOM 722 N N . TRP A 1 96 ? 6.289 -0.068 8.865 1.00 96.62 96 TRP A N 1
ATOM 723 C CA . TRP A 1 96 ? 5.251 0.784 8.275 1.00 96.62 96 TRP A CA 1
ATOM 724 C C . TRP A 1 96 ? 5.188 2.199 8.859 1.00 96.62 96 TRP A C 1
ATOM 726 O O . TRP A 1 96 ? 4.306 2.973 8.498 1.00 96.62 96 TRP A O 1
ATOM 736 N N . SER A 1 97 ? 6.132 2.576 9.722 1.00 96.00 97 SER A N 1
ATOM 737 C CA . SER A 1 97 ? 6.163 3.877 10.407 1.00 96.00 97 SER A CA 1
ATOM 738 C C . SER A 1 97 ? 6.139 5.063 9.442 1.00 96.00 97 SER A C 1
ATOM 740 O O . SER A 1 97 ? 5.538 6.095 9.738 1.00 96.00 97 SER A O 1
ATOM 742 N N . TRP A 1 98 ? 6.736 4.899 8.259 1.00 97.12 98 TRP A N 1
ATOM 743 C CA . TRP A 1 98 ? 6.759 5.905 7.201 1.00 97.12 98 TRP A CA 1
ATOM 744 C C . TRP A 1 98 ? 5.360 6.251 6.660 1.00 97.12 98 TRP A C 1
ATOM 746 O O . TRP A 1 98 ? 5.150 7.378 6.217 1.00 97.12 98 TRP A O 1
ATOM 756 N N . LEU A 1 99 ? 4.380 5.342 6.761 1.00 97.75 99 LEU A N 1
ATOM 757 C CA . LEU A 1 99 ? 3.002 5.614 6.341 1.00 97.75 99 LEU A CA 1
ATOM 758 C C . LEU A 1 99 ? 2.332 6.702 7.185 1.00 97.75 99 LEU A C 1
ATOM 760 O O . LEU A 1 99 ? 1.439 7.383 6.694 1.00 97.75 99 LEU A O 1
ATOM 764 N N . GLY A 1 100 ? 2.785 6.930 8.423 1.00 96.31 100 GLY A N 1
ATOM 765 C CA . GLY A 1 100 ? 2.237 7.988 9.279 1.00 96.31 100 GLY A CA 1
ATOM 766 C C . GLY A 1 100 ? 2.423 9.410 8.729 1.00 96.31 100 GLY A C 1
ATOM 767 O O . GLY A 1 100 ? 1.769 10.340 9.205 1.00 96.31 100 GLY A O 1
ATOM 768 N N . TRP A 1 101 ? 3.286 9.577 7.723 1.00 96.06 101 TRP A N 1
ATOM 769 C CA . TRP A 1 101 ? 3.551 10.848 7.049 1.00 96.06 101 TRP A CA 1
ATOM 770 C C . TRP A 1 101 ? 2.692 11.063 5.801 1.00 96.06 101 TRP A C 1
ATOM 772 O O . TRP A 1 101 ? 2.617 12.188 5.311 1.00 96.06 101 TRP A O 1
ATOM 782 N N . LEU A 1 102 ? 2.051 10.015 5.277 1.00 97.25 102 LEU A N 1
ATOM 783 C CA . LEU A 1 102 ? 1.281 10.118 4.043 1.00 97.25 102 LEU A CA 1
ATOM 784 C C . LEU A 1 102 ? -0.115 10.705 4.300 1.00 97.25 102 LEU A C 1
ATOM 786 O O . LEU A 1 102 ? -0.780 10.315 5.265 1.00 97.25 102 LEU A O 1
ATOM 790 N N . PRO A 1 103 ? -0.610 11.594 3.420 1.00 96.50 103 PRO A N 1
ATOM 791 C CA . PRO A 1 103 ? -1.972 12.111 3.521 1.00 96.50 103 PRO A CA 1
ATOM 792 C C . PRO A 1 103 ? -3.035 11.041 3.219 1.00 96.50 103 PRO A C 1
ATOM 794 O O . PRO A 1 103 ? -4.140 11.140 3.735 1.00 96.50 103 PRO A O 1
ATOM 797 N N . HIS A 1 104 ? -2.696 9.989 2.465 1.00 97.75 104 HIS A N 1
ATOM 798 C CA . HIS A 1 104 ? -3.606 8.901 2.064 1.00 97.75 104 HIS A CA 1
ATOM 799 C C . HIS A 1 104 ? -4.158 8.069 3.225 1.00 97.75 104 HIS A C 1
ATOM 801 O O . HIS A 1 104 ? -5.123 7.336 3.042 1.00 97.75 104 HIS A O 1
ATOM 807 N N . LEU A 1 105 ? -3.525 8.141 4.399 1.00 97.56 105 LEU A N 1
ATOM 808 C CA . LEU A 1 105 ? -3.949 7.423 5.603 1.00 97.56 105 LEU A CA 1
ATOM 809 C C . LEU A 1 105 ? -4.771 8.300 6.554 1.00 97.56 105 LEU A C 1
ATOM 811 O O . LEU A 1 105 ? -5.075 7.875 7.671 1.00 97.56 105 LEU A O 1
ATOM 815 N N . ARG A 1 106 ? -5.085 9.540 6.168 1.00 96.44 106 ARG A N 1
ATOM 816 C CA . ARG A 1 106 ? -5.939 10.416 6.970 1.00 96.44 106 ARG A CA 1
ATOM 817 C C . ARG A 1 106 ? -7.394 9.980 6.797 1.00 96.44 106 ARG A C 1
ATOM 819 O O . ARG A 1 106 ? -7.823 9.812 5.662 1.00 96.44 106 ARG A O 1
ATOM 826 N N . PRO A 1 107 ? -8.152 9.801 7.889 1.00 93.75 107 PRO A N 1
ATOM 827 C CA . PRO A 1 107 ? -9.559 9.447 7.786 1.00 93.75 107 PRO A CA 1
ATOM 828 C C . PRO A 1 107 ? -10.344 10.623 7.201 1.00 93.75 107 PRO A C 1
ATOM 830 O O . PRO A 1 107 ? -10.370 11.710 7.779 1.00 93.75 107 PRO A O 1
ATOM 833 N N . THR A 1 108 ? -10.967 10.411 6.046 1.00 89.75 108 THR A N 1
ATOM 834 C CA . THR A 1 108 ? -11.785 11.413 5.339 1.00 89.75 108 THR A CA 1
ATOM 835 C C . THR A 1 108 ? -13.264 11.030 5.269 1.00 89.75 108 THR A C 1
ATOM 837 O O . THR A 1 108 ? -14.085 11.834 4.840 1.00 89.75 108 THR A O 1
ATOM 840 N N . HIS A 1 109 ? -13.624 9.839 5.757 1.00 84.69 109 HIS A N 1
ATOM 841 C CA . HIS A 1 109 ? -14.960 9.244 5.654 1.00 84.69 109 HIS A CA 1
ATOM 842 C C . HIS A 1 109 ? -15.614 9.017 7.031 1.00 84.69 109 HIS A C 1
ATOM 844 O O . HIS A 1 109 ? -16.422 8.103 7.202 1.00 84.69 109 HIS A O 1
ATOM 850 N N . GLY A 1 110 ? -15.246 9.830 8.030 1.00 83.38 110 GLY A N 1
ATOM 851 C CA . GLY A 1 110 ? -15.826 9.786 9.379 1.00 83.38 110 GLY A CA 1
ATOM 852 C C . GLY A 1 110 ? -15.313 8.649 10.267 1.00 83.38 110 GLY A C 1
ATOM 853 O O . GLY A 1 110 ? -15.946 8.332 11.269 1.00 83.38 110 GLY A O 1
ATOM 854 N N . GLN A 1 111 ? -14.188 8.020 9.915 1.00 92.38 111 GLN A N 1
ATOM 855 C CA . GLN A 1 111 ? -13.611 6.958 10.732 1.00 92.38 111 GLN A CA 1
ATOM 856 C C . GLN A 1 111 ? -13.054 7.504 12.061 1.00 92.38 111 GLN A C 1
ATOM 858 O O . GLN A 1 111 ? -12.269 8.455 12.055 1.00 92.38 111 GLN A O 1
ATOM 863 N N . ASP A 1 112 ? -13.370 6.858 13.187 1.00 89.75 112 ASP A N 1
ATOM 864 C CA . ASP A 1 112 ? -12.919 7.285 14.522 1.00 89.75 112 ASP A CA 1
ATOM 865 C C . ASP A 1 112 ? -11.478 6.826 14.804 1.00 89.75 112 ASP A C 1
ATOM 867 O O . ASP A 1 112 ? -11.209 5.819 15.458 1.00 89.75 112 ASP A O 1
ATOM 871 N N . CYS A 1 113 ? -10.511 7.500 14.183 1.00 91.44 113 CYS A N 1
ATOM 872 C CA . CYS A 1 113 ? -9.085 7.275 14.408 1.00 91.44 113 CYS A CA 1
ATOM 873 C C . CYS A 1 113 ? -8.266 8.501 13.985 1.00 91.44 113 CYS A C 1
ATOM 875 O O . CYS A 1 113 ? -8.779 9.447 13.398 1.00 91.44 113 CYS A O 1
ATOM 877 N N . ARG A 1 114 ? -6.953 8.488 14.244 1.00 93.12 114 ARG A N 1
ATOM 878 C CA . ARG A 1 114 ? -6.031 9.519 13.719 1.00 93.12 114 ARG A CA 1
ATOM 879 C C . ARG A 1 114 ? -5.409 9.158 12.372 1.00 93.12 114 ARG A C 1
ATOM 881 O O . ARG A 1 114 ? -5.021 10.049 11.615 1.00 93.12 114 ARG A O 1
ATOM 888 N N . LEU A 1 115 ? -5.239 7.863 12.132 1.00 96.31 115 LEU A N 1
ATOM 889 C CA . LEU A 1 115 ? -4.637 7.279 10.941 1.00 96.31 115 LEU A CA 1
ATOM 890 C C . LEU A 1 115 ? -5.298 5.929 10.677 1.00 96.31 115 LEU A C 1
ATOM 892 O O . LEU A 1 115 ? -5.567 5.186 11.622 1.00 96.31 115 LEU A O 1
ATOM 896 N N . LEU A 1 116 ? -5.465 5.593 9.402 1.00 97.69 116 LEU A N 1
ATOM 897 C CA . LEU A 1 116 ? -6.022 4.332 8.912 1.00 97.69 116 LEU A CA 1
ATOM 898 C C . LEU A 1 116 ? -5.005 3.181 9.025 1.00 97.69 116 LEU A C 1
ATOM 900 O O . LEU A 1 116 ? -4.592 2.566 8.042 1.00 97.69 116 LEU A O 1
ATOM 904 N N . LEU A 1 117 ? -4.553 2.926 10.252 1.00 97.25 117 LEU A N 1
ATOM 905 C CA . LEU A 1 117 ? -3.572 1.909 10.614 1.00 97.25 117 LEU A CA 1
ATOM 906 C C . LEU A 1 117 ? -4.178 0.956 11.644 1.00 97.25 117 LEU A C 1
ATOM 908 O O . LEU A 1 117 ? -4.779 1.396 12.620 1.00 97.25 117 LEU A O 1
ATOM 912 N N . ALA A 1 118 ? -3.923 -0.336 11.477 1.00 97.31 118 ALA A N 1
ATOM 913 C CA . ALA A 1 118 ? -4.251 -1.358 12.455 1.00 97.31 118 ALA A CA 1
ATOM 914 C C . ALA A 1 118 ? -3.044 -2.254 12.743 1.00 97.31 118 ALA A C 1
ATOM 916 O O . ALA A 1 118 ? -2.530 -2.937 11.856 1.00 97.31 118 ALA A O 1
ATOM 917 N N . TYR A 1 119 ? -2.609 -2.269 14.002 1.00 96.88 119 TYR A N 1
ATOM 918 C CA . TYR A 1 119 ? -1.545 -3.137 14.513 1.00 96.88 119 TYR A CA 1
ATOM 919 C C . TYR A 1 119 ? -2.036 -4.117 15.582 1.00 96.88 119 TYR A C 1
ATOM 921 O O . TYR A 1 119 ? -1.285 -4.994 16.009 1.00 96.88 119 TYR A O 1
ATOM 929 N N . ASP A 1 120 ? -3.283 -4.010 16.013 1.00 94.81 120 ASP A N 1
ATOM 930 C CA . ASP A 1 120 ? -3.924 -4.960 16.912 1.00 94.81 120 ASP A CA 1
ATOM 931 C C . ASP A 1 120 ? -5.280 -5.410 16.357 1.00 94.81 120 ASP A C 1
ATOM 933 O O . ASP A 1 120 ? -5.718 -4.989 15.283 1.00 94.81 120 ASP A O 1
ATOM 937 N N . ARG A 1 121 ? -5.892 -6.368 17.055 1.00 95.06 121 ARG A N 1
ATOM 938 C CA . ARG A 1 121 ? -7.123 -7.020 16.613 1.00 95.06 121 ARG A CA 1
ATOM 939 C C . ARG A 1 121 ? -8.300 -6.048 16.573 1.00 95.06 121 ARG A C 1
ATOM 941 O O . ARG A 1 121 ? -9.039 -6.066 15.599 1.00 95.06 121 ARG A O 1
ATOM 948 N N . GLU A 1 122 ? -8.442 -5.225 17.602 1.00 95.56 122 GLU A N 1
ATOM 949 C CA . GLU A 1 122 ? -9.544 -4.272 17.731 1.00 95.56 122 GLU A CA 1
ATOM 950 C C . GLU A 1 122 ? -9.487 -3.233 16.608 1.00 95.56 122 GLU A C 1
ATOM 952 O O . GLU A 1 122 ? -10.466 -3.027 15.893 1.00 95.56 122 GLU A O 1
ATOM 957 N N . GLN A 1 123 ? -8.303 -2.668 16.355 1.00 95.94 123 GLN A N 1
ATOM 958 C CA . GLN A 1 123 ? -8.096 -1.751 15.237 1.00 95.94 123 GLN A CA 1
ATOM 959 C C . GLN A 1 123 ? -8.405 -2.412 13.892 1.00 95.94 123 GLN A C 1
ATOM 961 O O . GLN A 1 123 ? -8.994 -1.779 13.019 1.00 95.94 123 GLN A O 1
ATOM 966 N N . ALA A 1 124 ? -8.004 -3.672 13.701 1.00 97.19 124 ALA A N 1
ATOM 967 C CA . ALA A 1 124 ? -8.240 -4.379 12.446 1.00 97.19 124 ALA A CA 1
ATOM 968 C C . ALA A 1 124 ? -9.723 -4.667 12.215 1.00 97.19 124 ALA A C 1
ATOM 970 O O . ALA A 1 124 ? -10.196 -4.485 11.097 1.00 97.19 124 ALA A O 1
ATOM 971 N N . GLU A 1 125 ? -10.451 -5.071 13.258 1.00 97.25 125 GLU A N 1
ATOM 972 C CA . GLU A 1 125 ? -11.902 -5.261 13.206 1.00 97.25 125 GLU A CA 1
ATOM 973 C C . GLU A 1 125 ? -12.606 -3.938 12.870 1.00 97.25 125 GLU A C 1
ATOM 975 O O . GLU A 1 125 ? -13.430 -3.909 11.957 1.00 97.25 125 GLU A O 1
ATOM 980 N N . ALA A 1 126 ? -12.204 -2.826 13.497 1.00 96.38 126 ALA A N 1
ATOM 981 C CA . ALA A 1 126 ? -12.735 -1.501 13.181 1.00 96.38 126 ALA A CA 1
ATOM 982 C C . ALA A 1 126 ? -12.461 -1.087 11.722 1.00 96.38 126 ALA A C 1
ATOM 984 O O . ALA A 1 126 ? -13.386 -0.709 11.004 1.00 96.38 126 ALA A O 1
ATOM 985 N N . ARG A 1 127 ? -11.210 -1.207 11.244 1.00 97.25 127 ARG A N 1
ATOM 986 C CA . ARG A 1 127 ? -10.851 -0.857 9.855 1.00 97.25 127 ARG A CA 1
ATOM 987 C C . ARG A 1 127 ? -11.574 -1.733 8.832 1.00 97.25 127 ARG A C 1
ATOM 989 O O . ARG A 1 127 ? -11.998 -1.236 7.793 1.00 97.25 127 ARG A O 1
ATOM 996 N N . ALA A 1 128 ? -11.710 -3.029 9.108 1.00 96.19 128 ALA A N 1
ATOM 997 C CA . ALA A 1 128 ? -12.413 -3.950 8.223 1.00 96.19 128 ALA A CA 1
ATOM 998 C C . ALA A 1 128 ? -13.913 -3.630 8.156 1.00 96.19 128 ALA A C 1
ATOM 1000 O O . ALA A 1 128 ? -14.464 -3.568 7.061 1.00 96.19 128 ALA A O 1
ATOM 1001 N N . ALA A 1 129 ? -14.556 -3.363 9.297 1.00 94.94 129 ALA A N 1
ATOM 1002 C CA . ALA A 1 129 ? -15.969 -2.989 9.343 1.00 94.94 129 ALA A CA 1
ATOM 1003 C C . ALA A 1 129 ? -16.251 -1.691 8.565 1.00 94.94 129 ALA A C 1
ATOM 1005 O O . ALA A 1 129 ? -17.226 -1.610 7.822 1.00 94.94 129 ALA A O 1
ATOM 1006 N N . GLU A 1 130 ? -15.372 -0.692 8.679 1.00 94.69 130 GLU A N 1
ATOM 1007 C CA . GLU A 1 130 ? -15.472 0.551 7.906 1.00 94.69 130 GLU A CA 1
ATOM 1008 C C . GLU A 1 130 ? -15.349 0.318 6.394 1.00 94.69 130 GLU A C 1
ATOM 1010 O O . GLU A 1 130 ? -16.082 0.935 5.622 1.00 94.69 130 GLU A O 1
ATOM 1015 N N . LEU A 1 131 ? -14.438 -0.564 5.965 1.00 92.62 131 LEU A N 1
ATOM 1016 C CA . LEU A 1 131 ? -14.270 -0.917 4.553 1.00 92.62 131 LEU A CA 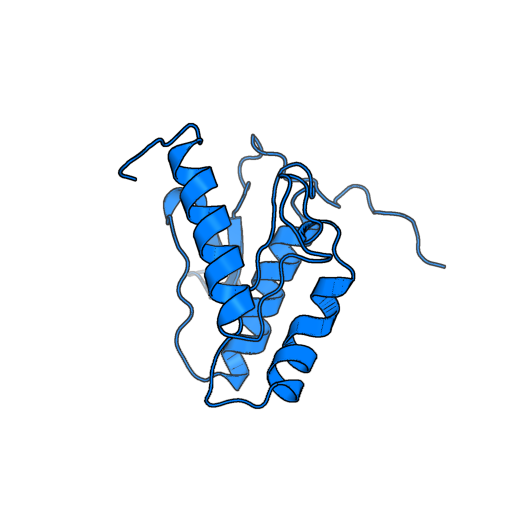1
ATOM 1017 C C . LEU A 1 131 ? -15.489 -1.660 4.004 1.00 92.62 131 LEU A C 1
ATOM 1019 O O . LEU A 1 131 ? -15.961 -1.309 2.928 1.00 92.62 131 LEU A O 1
ATOM 1023 N N . VAL A 1 132 ? -16.021 -2.633 4.749 1.00 92.12 132 VAL A N 1
ATOM 1024 C CA . VAL A 1 132 ? -17.238 -3.368 4.363 1.00 92.12 132 VAL A CA 1
ATOM 1025 C C . VAL A 1 132 ? -18.409 -2.404 4.197 1.00 92.12 132 VAL A C 1
ATOM 1027 O O . VAL A 1 132 ? -19.021 -2.371 3.135 1.00 92.12 132 VAL A O 1
ATOM 1030 N N . ARG A 1 133 ? -18.640 -1.527 5.182 1.00 90.25 133 ARG A N 1
ATOM 1031 C CA . ARG A 1 133 ? -19.699 -0.513 5.106 1.00 90.25 133 ARG A CA 1
ATOM 1032 C C . ARG A 1 133 ? -19.568 0.369 3.859 1.00 90.25 133 ARG A C 1
ATOM 1034 O O . ARG A 1 133 ? -20.563 0.694 3.225 1.00 90.25 133 ARG A O 1
ATOM 1041 N N . ARG A 1 134 ? -18.342 0.748 3.483 1.00 88.00 134 ARG A N 1
ATOM 1042 C CA . ARG A 1 134 ? -18.093 1.552 2.274 1.00 88.00 134 ARG A CA 1
ATOM 1043 C C . ARG A 1 134 ? -18.337 0.797 0.975 1.00 88.00 134 ARG A C 1
ATOM 1045 O O . ARG A 1 134 ? -18.703 1.432 -0.007 1.00 88.00 134 ARG A O 1
ATOM 1052 N N . LEU A 1 135 ? -18.097 -0.511 0.943 1.00 86.44 135 LEU A N 1
ATOM 1053 C CA . LEU A 1 135 ? -18.431 -1.332 -0.220 1.00 86.44 135 LEU A CA 1
ATOM 1054 C C . LEU A 1 135 ? -19.952 -1.414 -0.390 1.00 86.44 135 LEU A C 1
ATOM 1056 O O . LEU A 1 135 ? -20.442 -1.176 -1.493 1.00 86.44 135 LEU A O 1
ATOM 1060 N N . ASP A 1 136 ? -20.677 -1.624 0.712 1.00 86.81 136 ASP A N 1
ATOM 1061 C CA . ASP A 1 136 ? -22.142 -1.691 0.728 1.00 86.81 136 ASP A CA 1
ATOM 1062 C C . ASP A 1 136 ? -22.803 -0.360 0.323 1.00 86.81 136 ASP A C 1
ATOM 1064 O O . ASP A 1 136 ? -23.791 -0.352 -0.409 1.00 86.81 136 ASP A O 1
ATOM 1068 N N . GLU A 1 137 ? -22.256 0.773 0.781 1.00 85.62 137 GLU A N 1
ATOM 1069 C CA . GLU A 1 137 ? -22.718 2.129 0.432 1.00 85.62 137 GLU A CA 1
ATOM 1070 C C . GLU A 1 137 ? -22.209 2.612 -0.939 1.00 85.62 137 GLU A C 1
ATOM 1072 O O . GLU A 1 137 ? -22.675 3.627 -1.463 1.00 85.62 137 GLU A O 1
ATOM 1077 N N . GLY A 1 138 ? -21.207 1.930 -1.495 1.00 77.38 138 GLY A N 1
ATOM 1078 C CA . GLY A 1 138 ? -20.508 2.336 -2.704 1.00 77.38 138 GLY A CA 1
ATOM 1079 C C . GLY A 1 138 ? -21.279 2.023 -3.990 1.00 77.38 138 GLY A C 1
ATOM 1080 O O . GLY A 1 138 ? -22.290 1.328 -3.975 1.00 77.38 138 GLY A O 1
ATOM 1081 N N . PRO A 1 139 ? -20.772 2.480 -5.150 1.00 67.88 139 PRO A N 1
ATOM 1082 C CA . PRO A 1 139 ? -21.380 2.203 -6.455 1.00 67.88 139 PRO A CA 1
ATOM 1083 C C . PRO A 1 139 ? -21.339 0.718 -6.851 1.00 67.88 139 PRO A C 1
ATOM 1085 O O . PRO A 1 139 ? -21.978 0.340 -7.828 1.00 67.88 139 PRO A O 1
ATOM 1088 N N . LEU A 1 140 ? -20.578 -0.101 -6.116 1.00 64.06 140 LEU A N 1
ATOM 1089 C CA . LEU A 1 140 ? -20.663 -1.554 -6.193 1.00 64.06 140 LEU A CA 1
ATOM 1090 C C . LEU A 1 140 ? -21.992 -1.986 -5.542 1.00 64.06 140 LEU A C 1
ATOM 1092 O O . LEU A 1 140 ? -22.877 -2.464 -6.239 1.00 64.06 140 LEU A O 1
ATOM 1096 N N . GLY A 1 141 ? -22.230 -1.665 -4.270 1.00 48.31 141 GLY A N 1
ATOM 1097 C CA . GLY A 1 141 ? -23.461 -2.002 -3.546 1.00 48.31 141 GLY A CA 1
ATOM 1098 C C . GLY A 1 141 ? -23.313 -3.301 -2.742 1.00 48.31 141 GLY A C 1
ATOM 1099 O O . GLY A 1 141 ? -22.223 -3.871 -2.697 1.00 48.31 141 GLY A O 1
ATOM 1100 N N . PRO A 1 142 ? -24.376 -3.804 -2.090 1.00 43.62 142 PRO A N 1
ATOM 1101 C CA . PRO A 1 142 ? -24.288 -5.023 -1.287 1.00 43.62 142 PRO A CA 1
ATOM 1102 C C . PRO A 1 142 ? -24.141 -6.268 -2.179 1.00 43.62 142 PRO A C 1
ATOM 1104 O O . PRO A 1 142 ? -24.973 -6.503 -3.057 1.00 43.62 142 PRO A O 1
ATOM 1107 N N . GLY A 1 143 ? -23.115 -7.093 -1.933 1.00 52.88 143 GLY A N 1
ATOM 1108 C CA . GLY A 1 143 ? -22.938 -8.403 -2.589 1.00 52.88 143 GLY A CA 1
ATOM 1109 C C . GLY A 1 143 ? -21.816 -8.513 -3.632 1.00 52.88 143 GLY A C 1
ATOM 1110 O O . GLY A 1 143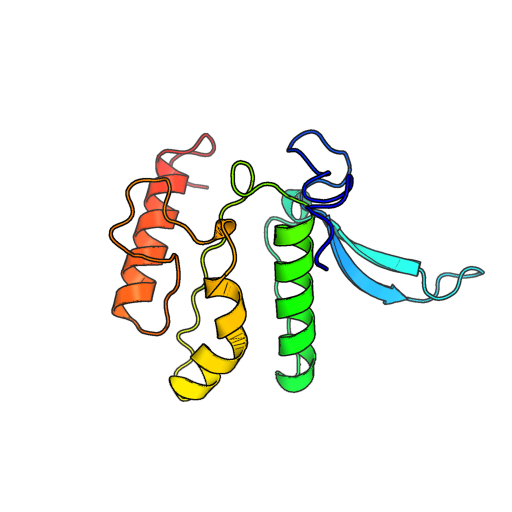 ? -21.897 -9.393 -4.489 1.00 52.88 143 GLY A O 1
ATOM 1111 N N . TRP A 1 144 ? -20.802 -7.645 -3.557 1.00 51.84 144 TRP A N 1
ATOM 1112 C CA . TRP A 1 144 ? -19.646 -7.589 -4.463 1.00 51.84 144 TRP A CA 1
ATOM 1113 C C . TRP A 1 144 ? -18.366 -8.083 -3.797 1.00 51.84 144 TRP A C 1
ATOM 1115 O O . TRP A 1 144 ? -18.157 -7.754 -2.606 1.00 51.84 144 TRP A O 1
#

InterPro domains:
  IPR027417 P-loop containing nucleoside triphosphate hydrolase [G3DSA:3.40.50.300] (4-137)

Foldseek 3Di:
DDDPQDPQFQQQDPPRPCRQKFFQWFQCDDPRGGHTDIDRCVVVVDDDDDDDPVVVLVSVVRRVVVNLRHRDLVRAADAEAAAPPVDDLVVSCVSCVVVLPGPSQADPPPQPDRGNYHHHDVSVVSSVVVVQVCCCVDPNHPDD